Protei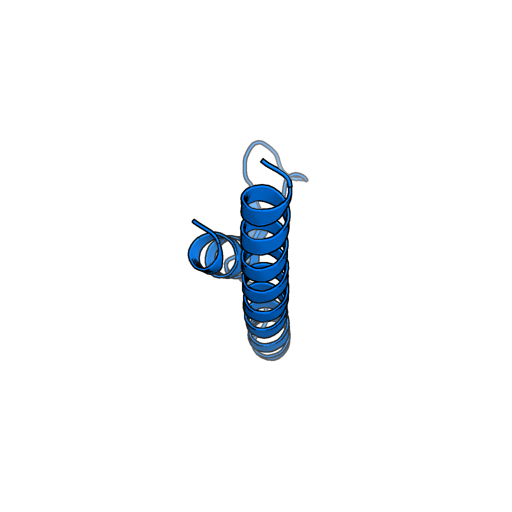n AF-A0A3M1R195-F1 (afdb_monomer_lite)

Structure (mmCIF, N/CA/C/O backbone):
data_AF-A0A3M1R195-F1
#
_entry.id   AF-A0A3M1R195-F1
#
loop_
_atom_site.group_PDB
_atom_site.id
_atom_site.type_symbol
_atom_site.label_atom_id
_atom_site.label_alt_id
_atom_site.label_comp_id
_atom_site.label_asym_id
_atom_site.label_entity_id
_atom_site.label_seq_id
_atom_site.pdbx_PDB_ins_code
_atom_site.Cartn_x
_atom_site.Cartn_y
_atom_site.Cartn_z
_atom_site.occupancy
_atom_site.B_iso_or_equiv
_atom_site.auth_seq_id
_atom_site.auth_comp_id
_atom_site.auth_asym_id
_atom_site.auth_atom_id
_atom_site.pdbx_PDB_model_num
ATOM 1 N N . MET A 1 1 ? -21.013 6.217 18.289 1.00 75.00 1 MET A N 1
ATOM 2 C CA . MET A 1 1 ? -20.184 7.208 17.577 1.00 75.00 1 MET A CA 1
ATOM 3 C C . MET A 1 1 ? -18.716 7.151 17.982 1.00 75.00 1 MET A C 1
ATOM 5 O O . MET A 1 1 ? -17.919 6.747 17.156 1.00 75.00 1 MET A O 1
ATOM 9 N N . GLU A 1 2 ? -18.316 7.485 19.217 1.00 87.94 2 GLU A N 1
ATOM 10 C CA . GLU A 1 2 ? -16.882 7.460 19.593 1.00 87.94 2 GLU A CA 1
ATOM 11 C C . GLU A 1 2 ? -16.261 6.051 19.536 1.00 87.94 2 GLU A C 1
ATOM 13 O O . GLU A 1 2 ? -15.178 5.873 18.987 1.00 87.94 2 GLU A O 1
ATOM 18 N N . ALA A 1 3 ? -16.983 5.035 20.021 1.00 90.12 3 ALA A N 1
ATOM 19 C CA . ALA A 1 3 ? -16.536 3.642 19.950 1.00 90.12 3 ALA A CA 1
ATOM 20 C C . ALA A 1 3 ? -16.386 3.131 18.503 1.00 90.12 3 ALA A C 1
ATOM 22 O O . ALA A 1 3 ? -15.404 2.471 18.191 1.00 90.12 3 ALA A O 1
ATOM 23 N N . GLU A 1 4 ? -17.314 3.493 17.613 1.00 94.25 4 GLU A N 1
ATOM 24 C CA . GLU A 1 4 ? -17.290 3.100 16.193 1.00 94.25 4 GLU A CA 1
ATOM 25 C C . GLU A 1 4 ? -16.130 3.768 15.444 1.00 94.25 4 GLU A C 1
ATOM 27 O O . GLU A 1 4 ? -15.474 3.142 14.619 1.00 94.25 4 GLU A O 1
ATOM 32 N N . LEU A 1 5 ? -15.834 5.034 15.757 1.00 97.06 5 LEU A N 1
ATOM 33 C CA . LEU A 1 5 ? -14.679 5.733 15.189 1.00 97.06 5 LEU A CA 1
ATOM 34 C C . LEU A 1 5 ? -13.356 5.134 15.675 1.00 97.06 5 LEU A C 1
ATOM 36 O O . LEU A 1 5 ? -12.402 5.058 14.904 1.00 97.06 5 LEU A O 1
ATOM 40 N N . LYS A 1 6 ? -13.297 4.690 16.935 1.00 97.38 6 LYS A N 1
ATOM 41 C CA . LYS A 1 6 ? -12.122 4.002 17.477 1.00 97.38 6 LYS A CA 1
ATOM 42 C C . LYS A 1 6 ? -11.894 2.654 16.792 1.00 97.38 6 LYS A C 1
ATOM 44 O O . LYS A 1 6 ? -10.769 2.363 16.405 1.00 97.38 6 LYS A O 1
ATOM 49 N N . GLU A 1 7 ? -12.949 1.871 16.597 1.00 97.56 7 GLU A N 1
ATOM 50 C CA . GLU A 1 7 ? -12.872 0.602 15.867 1.00 97.56 7 GLU A CA 1
ATOM 51 C C . GLU A 1 7 ? -12.428 0.819 14.413 1.00 97.56 7 GLU A C 1
ATOM 53 O O . GLU A 1 7 ? -11.501 0.165 13.939 1.00 97.56 7 GLU A O 1
ATOM 58 N N . ALA A 1 8 ? -13.014 1.803 13.724 1.00 97.25 8 ALA A N 1
ATOM 59 C CA . ALA A 1 8 ? -12.610 2.159 12.366 1.00 97.25 8 ALA A CA 1
ATOM 60 C C . ALA A 1 8 ? -11.132 2.582 12.285 1.00 97.25 8 ALA A C 1
ATOM 62 O O . ALA A 1 8 ? -10.445 2.231 11.325 1.00 97.25 8 ALA A O 1
ATOM 63 N N . LEU A 1 9 ? -10.624 3.299 13.294 1.00 97.69 9 LEU A N 1
ATOM 64 C CA . LEU A 1 9 ? -9.211 3.668 13.382 1.00 97.69 9 LEU A CA 1
ATOM 65 C C . LEU A 1 9 ? -8.313 2.439 13.564 1.00 97.69 9 LEU A C 1
ATOM 67 O O . LEU A 1 9 ? -7.322 2.308 12.851 1.00 97.69 9 LEU A O 1
ATOM 71 N N . GLU A 1 10 ?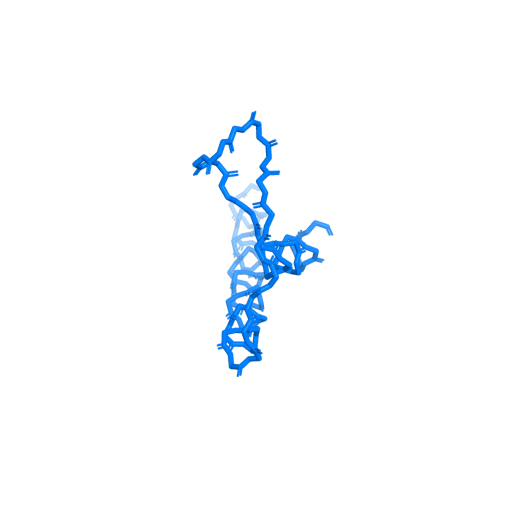 -8.659 1.526 14.473 1.00 98.12 10 GLU A N 1
ATOM 72 C CA . GLU A 1 10 ? -7.889 0.296 14.701 1.00 98.12 10 GLU A CA 1
ATOM 73 C C . GLU A 1 10 ? -7.809 -0.563 13.426 1.00 98.12 10 GLU A C 1
ATOM 75 O O . GLU A 1 10 ? -6.734 -1.065 13.078 1.00 98.12 10 GLU A O 1
ATOM 80 N N . VAL A 1 11 ? -8.914 -0.662 12.678 1.00 97.81 11 VAL A N 1
ATOM 81 C CA . VAL A 1 11 ? -8.949 -1.323 11.364 1.00 97.81 11 VAL A CA 1
ATOM 82 C C . VAL A 1 11 ? -8.049 -0.597 10.363 1.00 97.81 11 VAL A C 1
ATOM 84 O O . VAL A 1 11 ? -7.197 -1.232 9.739 1.00 97.81 11 VAL A O 1
ATOM 87 N N . ALA A 1 12 ? -8.182 0.725 10.231 1.00 97.88 12 ALA A N 1
ATOM 88 C CA . ALA A 1 12 ? -7.386 1.515 9.294 1.00 97.88 12 ALA A CA 1
ATOM 89 C C . ALA A 1 12 ? -5.877 1.414 9.578 1.00 97.88 12 ALA A C 1
ATOM 91 O O . ALA A 1 12 ? -5.081 1.261 8.652 1.00 97.88 12 ALA A O 1
ATOM 92 N N . GLU A 1 13 ? -5.470 1.434 10.849 1.00 98.44 13 GLU A N 1
ATOM 93 C CA . GLU A 1 13 ? -4.075 1.225 11.242 1.00 98.44 13 GLU A CA 1
ATOM 94 C C . GLU A 1 13 ? -3.572 -0.176 10.878 1.00 98.44 13 GLU A C 1
ATOM 96 O O . GLU A 1 13 ? -2.436 -0.332 10.423 1.00 98.44 13 GLU A O 1
ATOM 101 N N . GLY A 1 14 ? -4.400 -1.205 11.081 1.00 98.31 14 GLY A N 1
ATOM 102 C CA . GLY A 1 14 ? -4.086 -2.578 10.689 1.00 98.31 14 GLY A CA 1
ATOM 103 C C . GLY A 1 14 ? -3.851 -2.705 9.184 1.00 98.31 14 GLY A C 1
ATOM 104 O O . GLY A 1 14 ? -2.813 -3.223 8.765 1.00 98.31 14 GLY A O 1
ATOM 105 N N . LEU A 1 15 ? -4.770 -2.161 8.384 1.00 98.25 15 LEU A N 1
ATOM 106 C CA . LEU A 1 15 ? -4.683 -2.145 6.922 1.00 98.25 15 LEU A CA 1
ATOM 107 C C . LEU A 1 15 ? -3.458 -1.361 6.436 1.00 98.25 15 LEU A C 1
ATOM 109 O O . LEU A 1 15 ? -2.727 -1.842 5.573 1.00 98.25 15 LEU A O 1
ATOM 113 N N . ALA A 1 16 ? -3.165 -0.205 7.039 1.00 98.38 16 ALA A N 1
ATOM 114 C CA . ALA A 1 16 ? -1.992 0.595 6.691 1.00 98.38 16 ALA A CA 1
ATOM 115 C C . ALA A 1 16 ? -0.675 -0.156 6.956 1.00 98.38 16 ALA A C 1
ATOM 117 O O . ALA A 1 16 ? 0.240 -0.119 6.129 1.00 98.38 16 ALA A O 1
ATOM 118 N N . ARG A 1 17 ? -0.572 -0.882 8.081 1.00 98.56 17 ARG A N 1
ATOM 119 C CA . ARG A 1 17 ? 0.600 -1.730 8.367 1.00 98.56 17 ARG A CA 1
ATOM 120 C C . ARG A 1 17 ? 0.726 -2.876 7.363 1.00 98.56 17 ARG A C 1
ATOM 122 O O . ARG A 1 17 ? 1.834 -3.147 6.908 1.00 98.56 17 ARG A O 1
ATOM 129 N N . ALA A 1 18 ? -0.381 -3.530 7.015 1.00 98.19 18 ALA A N 1
ATOM 130 C CA . ALA A 1 18 ? -0.386 -4.634 6.058 1.00 98.19 18 ALA A CA 1
ATOM 131 C C . ALA A 1 18 ? 0.013 -4.173 4.644 1.00 98.19 18 ALA A C 1
ATOM 133 O O . ALA A 1 18 ? 0.899 -4.769 4.035 1.00 98.19 18 ALA A O 1
ATOM 134 N N . ALA A 1 19 ? -0.553 -3.063 4.163 1.00 98.31 19 ALA A N 1
ATOM 135 C CA . ALA A 1 19 ? -0.185 -2.468 2.881 1.00 98.31 19 ALA A CA 1
ATOM 136 C C . ALA A 1 19 ? 1.295 -2.042 2.861 1.00 98.31 19 ALA A C 1
ATOM 138 O O . ALA A 1 19 ? 2.007 -2.293 1.891 1.00 98.31 19 ALA A O 1
ATOM 139 N N . GLY A 1 20 ? 1.799 -1.468 3.961 1.00 97.81 20 GLY A N 1
ATOM 140 C CA . GLY A 1 20 ? 3.219 -1.138 4.105 1.00 97.81 20 GLY A CA 1
ATOM 141 C C . GLY A 1 20 ? 4.140 -2.363 4.045 1.00 97.81 20 GLY A C 1
ATOM 142 O O . GLY A 1 20 ? 5.214 -2.295 3.448 1.00 97.81 20 GLY A O 1
ATOM 143 N N . ALA A 1 21 ? 3.725 -3.493 4.622 1.00 97.75 21 ALA A N 1
ATOM 144 C CA . ALA A 1 21 ? 4.475 -4.744 4.538 1.00 97.75 21 ALA A CA 1
ATOM 145 C C . ALA A 1 21 ? 4.535 -5.283 3.098 1.00 97.75 21 ALA A C 1
ATOM 147 O O . ALA A 1 21 ? 5.609 -5.691 2.654 1.00 97.75 21 ALA A O 1
ATOM 148 N N . GLU A 1 22 ? 3.426 -5.218 2.357 1.00 96.88 22 GLU A N 1
ATOM 149 C CA . GLU A 1 22 ? 3.381 -5.599 0.939 1.00 96.88 22 GLU A CA 1
ATOM 150 C C . GLU A 1 22 ? 4.311 -4.712 0.096 1.00 96.88 22 GLU A C 1
ATOM 152 O O . GLU A 1 22 ? 5.137 -5.221 -0.660 1.00 96.88 22 GLU A O 1
ATOM 157 N N . LEU A 1 23 ? 4.277 -3.389 0.293 1.00 97.12 23 LEU A N 1
ATOM 158 C CA . LEU A 1 23 ? 5.176 -2.455 -0.399 1.00 97.12 23 LEU A CA 1
ATOM 159 C C . LEU A 1 23 ? 6.659 -2.769 -0.146 1.00 97.12 23 LEU A C 1
ATOM 161 O O . LEU A 1 23 ? 7.471 -2.719 -1.072 1.00 97.12 23 LEU A O 1
ATOM 165 N N . LEU A 1 24 ? 7.023 -3.110 1.094 1.00 97.06 24 LEU A N 1
ATOM 166 C CA . LEU A 1 24 ? 8.395 -3.494 1.441 1.00 97.06 24 LEU A CA 1
ATOM 167 C C . LEU A 1 24 ? 8.823 -4.801 0.770 1.00 97.06 24 LEU A C 1
ATOM 169 O O . LEU A 1 24 ? 9.990 -4.937 0.399 1.00 97.06 24 LEU A O 1
ATOM 173 N N . GLU A 1 25 ? 7.913 -5.761 0.628 1.00 95.12 25 GLU A N 1
ATOM 174 C CA . GLU A 1 25 ? 8.191 -7.017 -0.066 1.00 95.12 25 GLU A CA 1
ATO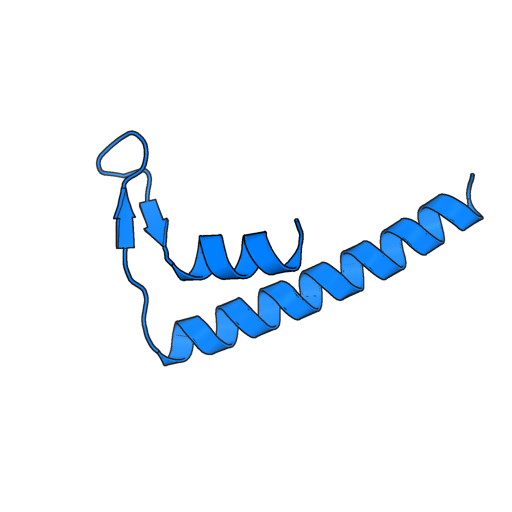M 175 C C . GLU A 1 25 ? 8.371 -6.789 -1.572 1.00 95.12 25 GLU A C 1
ATOM 177 O O . GLU A 1 25 ? 9.342 -7.270 -2.160 1.00 95.12 25 GLU A O 1
ATOM 182 N N . GLN A 1 26 ? 7.512 -5.976 -2.187 1.00 95.19 26 GLN A N 1
ATOM 183 C CA . GLN A 1 26 ? 7.632 -5.605 -3.600 1.00 95.19 26 GLN A CA 1
ATOM 184 C C . GLN A 1 26 ? 8.928 -4.831 -3.877 1.00 95.19 26 GLN A C 1
ATOM 186 O O . GLN A 1 26 ? 9.633 -5.119 -4.842 1.00 95.19 26 GLN A O 1
ATOM 191 N N . ALA A 1 27 ? 9.331 -3.926 -2.977 1.00 94.06 27 ALA A N 1
ATOM 192 C CA . ALA A 1 27 ? 10.585 -3.181 -3.103 1.00 94.06 27 ALA A CA 1
ATOM 193 C C . ALA A 1 27 ? 11.828 -4.088 -3.183 1.00 94.06 27 ALA A C 1
ATOM 195 O O . ALA A 1 27 ? 12.819 -3.723 -3.815 1.00 94.06 27 ALA A O 1
ATOM 196 N N . ARG A 1 28 ? 11.785 -5.283 -2.577 1.00 95.00 28 ARG A N 1
ATOM 197 C CA . ARG A 1 28 ? 12.868 -6.281 -2.664 1.00 95.00 28 ARG A CA 1
ATOM 198 C C . ARG A 1 28 ? 12.898 -7.009 -4.008 1.00 95.00 28 ARG A C 1
ATOM 200 O O . ARG A 1 28 ? 13.956 -7.487 -4.406 1.00 95.00 28 ARG A O 1
ATOM 207 N N . ARG A 1 29 ? 11.750 -7.119 -4.679 1.00 92.44 29 ARG A N 1
ATOM 208 C CA . ARG A 1 29 ? 11.571 -7.827 -5.958 1.00 92.44 29 ARG A CA 1
ATOM 209 C C . ARG A 1 29 ? 11.765 -6.905 -7.166 1.00 92.44 29 ARG A C 1
ATOM 211 O O . ARG A 1 29 ? 12.132 -7.384 -8.236 1.00 92.44 29 ARG A O 1
ATOM 218 N N . GLY A 1 30 ? 11.590 -5.598 -6.969 1.00 92.44 30 GLY A N 1
ATOM 219 C CA . GLY A 1 30 ? 11.566 -4.590 -8.028 1.00 92.44 30 GLY A CA 1
ATOM 220 C C . GLY A 1 30 ? 10.140 -4.311 -8.507 1.00 92.44 30 GLY A 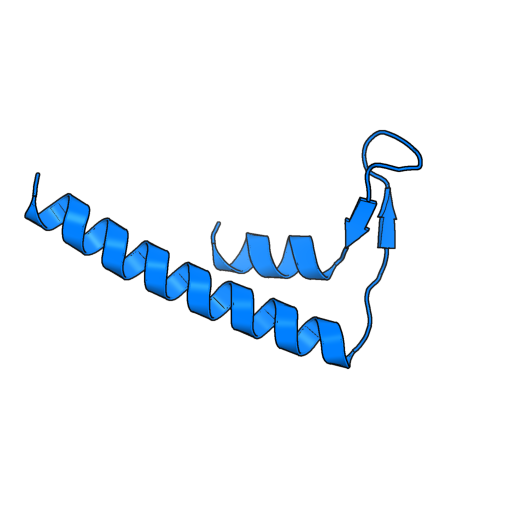C 1
ATOM 221 O O . GLY A 1 30 ? 9.226 -5.075 -8.218 1.00 92.44 30 GLY A O 1
ATOM 222 N N . PHE A 1 31 ? 9.956 -3.203 -9.230 1.00 95.19 31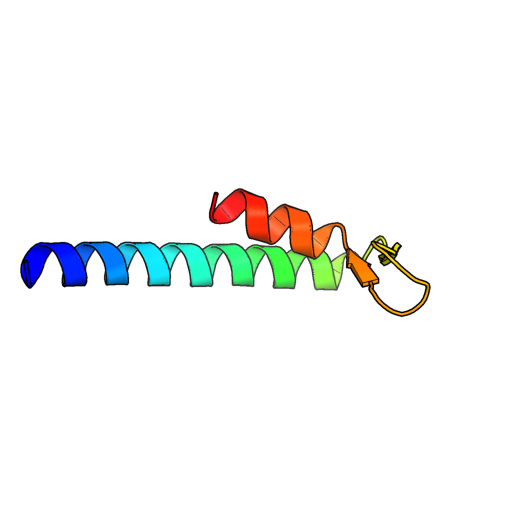 PHE A N 1
ATOM 223 C CA . PHE A 1 31 ? 8.633 -2.710 -9.624 1.00 95.19 31 PHE A CA 1
ATOM 224 C C . PHE A 1 31 ? 8.391 -2.822 -11.127 1.00 95.19 31 PHE A C 1
ATOM 226 O O . PHE A 1 31 ? 9.241 -2.426 -11.934 1.00 95.19 31 PHE A O 1
ATOM 233 N N . ALA A 1 32 ? 7.194 -3.266 -11.504 1.00 94.88 32 ALA A N 1
ATOM 234 C CA . ALA A 1 32 ? 6.688 -3.131 -12.862 1.00 94.88 32 ALA A CA 1
ATOM 235 C C . ALA A 1 32 ? 6.011 -1.763 -13.023 1.00 94.88 32 ALA A C 1
ATOM 237 O O . ALA A 1 32 ? 4.888 -1.553 -12.567 1.00 94.88 32 ALA A O 1
ATOM 238 N N . VAL A 1 33 ? 6.700 -0.825 -13.676 1.00 95.06 33 VAL A N 1
ATOM 239 C CA . VAL A 1 33 ? 6.217 0.551 -13.860 1.00 95.06 33 VAL A CA 1
ATOM 240 C C . VAL A 1 33 ? 5.346 0.661 -15.112 1.00 95.06 33 VAL A C 1
ATOM 242 O O . VAL A 1 33 ? 5.745 0.262 -16.206 1.00 95.06 33 VAL A O 1
ATOM 245 N N . ALA A 1 34 ? 4.177 1.268 -14.958 1.00 94.44 34 ALA A N 1
ATOM 246 C CA . ALA A 1 34 ? 3.289 1.705 -16.023 1.00 94.44 34 ALA A CA 1
ATOM 247 C C . ALA A 1 34 ? 2.966 3.197 -15.858 1.00 94.44 34 ALA A C 1
ATOM 249 O O . ALA A 1 34 ? 3.223 3.798 -14.816 1.00 94.44 34 ALA A O 1
ATOM 250 N N . THR A 1 35 ? 2.382 3.800 -16.887 1.00 94.94 35 THR A N 1
ATOM 251 C CA . THR A 1 35 ? 1.836 5.158 -16.836 1.00 94.94 35 THR A CA 1
ATOM 252 C C . THR A 1 35 ? 0.312 5.101 -16.848 1.00 94.94 35 THR A C 1
ATOM 254 O O . THR A 1 35 ? -0.279 4.234 -17.494 1.00 94.94 35 THR A O 1
ATOM 257 N N . LYS A 1 36 ? -0.338 6.013 -16.124 1.00 90.62 36 LYS A N 1
ATOM 258 C CA . LYS A 1 36 ? -1.793 6.179 -16.148 1.00 90.62 36 LYS A CA 1
ATOM 259 C C . LYS A 1 36 ? -2.173 7.135 -17.281 1.00 90.62 36 LYS A C 1
ATOM 261 O O . LYS A 1 36 ? -2.346 6.706 -18.416 1.00 90.62 36 LYS A O 1
ATOM 266 N N . GLN A 1 37 ? -2.299 8.433 -16.995 1.00 91.06 37 GLN A N 1
ATOM 267 C CA . GLN A 1 37 ? -2.842 9.403 -17.953 1.00 91.06 37 GLN A CA 1
ATOM 268 C C . GLN A 1 37 ? -1.783 10.029 -18.868 1.00 91.06 37 GLN A C 1
ATOM 270 O O . GLN A 1 37 ? -2.097 10.464 -19.974 1.00 91.06 37 GLN A O 1
ATOM 275 N N . ASN A 1 38 ? -0.533 10.115 -18.415 1.00 91.31 38 ASN A N 1
ATOM 276 C CA . ASN A 1 38 ? 0.557 10.743 -19.157 1.00 91.31 38 ASN A CA 1
ATOM 277 C C . ASN A 1 38 ? 1.917 10.149 -18.751 1.00 91.31 38 ASN A C 1
ATOM 279 O O . ASN A 1 38 ? 2.002 9.330 -17.841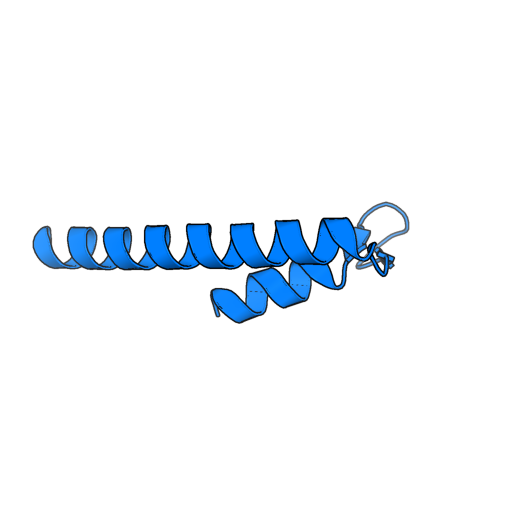 1.00 91.31 38 ASN A O 1
ATOM 283 N N . ALA A 1 39 ? 2.987 10.569 -19.430 1.00 90.19 39 ALA A N 1
ATOM 284 C CA . ALA A 1 39 ? 4.321 9.984 -19.284 1.00 90.19 39 ALA A CA 1
ATOM 285 C C . ALA A 1 39 ? 4.977 10.166 -17.899 1.00 90.19 39 ALA A C 1
ATOM 287 O O . ALA A 1 39 ? 5.976 9.506 -17.627 1.00 90.19 39 ALA A O 1
ATOM 288 N N . ILE A 1 40 ? 4.448 11.047 -17.043 1.00 91.88 40 ILE A N 1
ATOM 289 C CA . ILE A 1 40 ? 4.979 11.300 -15.693 1.00 91.88 40 ILE A CA 1
ATOM 290 C C . ILE A 1 40 ? 4.059 10.786 -14.577 1.00 91.88 40 ILE A C 1
ATOM 292 O O . ILE A 1 40 ? 4.471 10.735 -13.422 1.00 91.88 40 ILE A O 1
ATOM 296 N N . ASP A 1 41 ? 2.829 10.398 -14.911 1.00 95.50 41 ASP A N 1
ATOM 297 C CA . ASP A 1 41 ? 1.849 9.834 -13.984 1.00 95.50 41 ASP A CA 1
ATOM 298 C C . ASP A 1 41 ? 2.057 8.321 -13.884 1.00 95.50 41 ASP A C 1
ATOM 300 O O . ASP A 1 41 ? 1.457 7.540 -14.627 1.00 95.50 41 ASP A O 1
ATOM 304 N N . LEU A 1 42 ? 2.996 7.923 -13.026 1.00 96.00 42 LEU A N 1
ATOM 305 C CA . LEU A 1 42 ? 3.423 6.536 -12.875 1.00 96.00 42 LEU A CA 1
ATOM 306 C C . LEU A 1 42 ? 2.507 5.746 -11.934 1.00 96.00 42 LEU A C 1
ATOM 308 O O . LEU A 1 42 ? 1.905 6.272 -11.001 1.00 96.00 42 LEU A O 1
ATOM 312 N N . VAL A 1 43 ? 2.445 4.443 -12.175 1.00 96.88 43 VAL A N 1
ATOM 313 C CA . VAL A 1 43 ? 1.841 3.449 -11.292 1.00 96.88 43 VAL A CA 1
ATOM 314 C C . VAL A 1 43 ? 2.641 2.167 -11.374 1.00 96.88 43 VAL A C 1
ATOM 316 O O . VAL A 1 43 ? 3.175 1.825 -12.427 1.00 96.88 43 VAL A O 1
ATOM 319 N N . THR A 1 44 ? 2.702 1.443 -10.275 1.00 97.00 44 THR A N 1
ATOM 320 C CA . THR A 1 44 ? 3.392 0.168 -10.177 1.00 97.00 44 THR A CA 1
ATOM 321 C C . THR A 1 44 ? 2.422 -0.961 -9.860 1.00 97.00 44 THR A C 1
ATOM 323 O O . THR A 1 44 ? 1.276 -0.758 -9.450 1.00 97.00 44 THR A O 1
ATOM 326 N N . ASP A 1 45 ? 2.884 -2.184 -10.067 1.00 95.81 45 ASP A N 1
ATOM 327 C CA . ASP A 1 45 ? 2.277 -3.379 -9.493 1.00 95.81 45 ASP A CA 1
ATOM 328 C C . ASP A 1 45 ? 2.200 -3.321 -7.960 1.00 95.81 45 ASP A C 1
ATOM 330 O O . ASP A 1 45 ? 1.203 -3.768 -7.394 1.00 95.81 45 ASP A O 1
ATOM 334 N N . ALA A 1 46 ? 3.178 -2.697 -7.301 1.00 96.88 46 ALA A N 1
ATOM 335 C CA . ALA A 1 46 ? 3.164 -2.496 -5.855 1.00 96.88 46 ALA A CA 1
ATOM 336 C C . ALA A 1 46 ? 2.023 -1.580 -5.381 1.00 96.88 46 ALA A C 1
ATOM 338 O O . ALA A 1 46 ? 1.399 -1.882 -4.366 1.00 96.88 46 ALA A O 1
ATOM 339 N N . ASP A 1 47 ? 1.689 -0.521 -6.129 1.00 96.62 47 ASP A N 1
ATOM 340 C CA . ASP A 1 47 ? 0.535 0.337 -5.812 1.00 96.62 47 ASP A CA 1
ATOM 341 C C . ASP A 1 47 ? -0.772 -0.467 -5.829 1.00 96.62 47 ASP A C 1
ATOM 343 O O . ASP A 1 47 ? -1.590 -0.357 -4.919 1.00 96.62 47 ASP A O 1
ATOM 347 N N . ARG A 1 48 ? -0.945 -1.331 -6.839 1.00 95.69 48 ARG A N 1
ATOM 348 C CA . ARG A 1 48 ? -2.139 -2.182 -6.975 1.00 95.69 48 ARG A CA 1
ATOM 349 C C . ARG A 1 48 ? -2.209 -3.251 -5.890 1.00 95.69 48 ARG A C 1
ATOM 351 O O . ARG A 1 48 ? -3.291 -3.542 -5.391 1.00 95.69 48 ARG A O 1
ATOM 358 N N . ALA A 1 49 ? -1.068 -3.843 -5.537 1.00 95.06 49 ALA A N 1
ATOM 359 C CA . ALA A 1 49 ? -0.990 -4.831 -4.467 1.00 95.06 49 ALA A CA 1
ATOM 360 C C . ALA A 1 49 ? -1.341 -4.204 -3.109 1.00 95.06 49 ALA A C 1
ATOM 362 O O . ALA A 1 49 ? -2.130 -4.774 -2.361 1.00 95.06 49 ALA A O 1
ATOM 363 N N . ALA A 1 50 ? -0.826 -3.004 -2.824 1.00 96.81 50 ALA A N 1
ATOM 364 C CA . ALA A 1 50 ? -1.147 -2.262 -1.610 1.00 96.81 50 ALA A CA 1
ATOM 365 C C . ALA A 1 50 ? -2.624 -1.832 -1.558 1.00 96.81 50 ALA A C 1
ATOM 367 O O . ALA A 1 50 ? -3.249 -1.931 -0.506 1.00 96.81 50 ALA A O 1
ATOM 368 N N . GLU A 1 51 ? -3.203 -1.400 -2.682 1.00 96.81 51 GLU A N 1
ATOM 369 C CA . GLU A 1 51 ? -4.629 -1.064 -2.780 1.00 96.81 51 GLU A CA 1
ATOM 370 C C . GLU A 1 51 ? -5.524 -2.280 -2.496 1.00 96.81 51 GLU A C 1
ATOM 372 O O . GLU A 1 51 ? -6.465 -2.171 -1.714 1.00 96.81 51 GLU A O 1
ATOM 377 N N . ALA A 1 52 ? -5.187 -3.456 -3.037 1.00 95.94 52 ALA A N 1
ATOM 378 C CA . ALA A 1 52 ? -5.936 -4.698 -2.814 1.00 95.94 52 ALA A CA 1
ATOM 379 C C . ALA A 1 52 ? -5.903 -5.201 -1.358 1.00 95.94 52 ALA A C 1
ATOM 381 O O . ALA A 1 52 ? -6.693 -6.064 -0.987 1.00 95.94 52 ALA A O 1
ATOM 382 N N . VAL A 1 53 ? -4.983 -4.695 -0.529 1.00 95.69 53 VAL A N 1
ATOM 383 C CA . VAL A 1 53 ? -4.983 -4.969 0.916 1.00 95.69 53 VAL A CA 1
ATOM 384 C C . VAL A 1 53 ? -6.054 -4.145 1.632 1.00 95.69 53 VAL A C 1
ATOM 386 O O . VAL A 1 53 ? -6.553 -4.573 2.669 1.00 95.69 53 VAL A O 1
ATOM 389 N N . VAL A 1 54 ? -6.391 -2.966 1.108 1.00 93.75 54 VAL A N 1
ATOM 390 C CA . VAL A 1 54 ? -7.263 -1.980 1.761 1.00 93.75 54 VAL A CA 1
ATOM 391 C C . VAL A 1 54 ? -8.712 -2.058 1.259 1.00 93.75 54 VAL A C 1
ATOM 393 O O . VAL A 1 54 ? -9.619 -1.748 2.035 1.00 93.75 54 VAL A O 1
ATOM 396 N N . VAL A 1 55 ? -8.926 -2.433 -0.010 1.00 89.25 55 VAL A N 1
ATOM 397 C CA . VAL A 1 55 ? -10.221 -2.389 -0.727 1.00 89.25 55 VAL A CA 1
ATOM 398 C C . VAL A 1 55 ? -10.858 -3.766 -0.892 1.00 89.25 55 VAL A C 1
ATOM 400 O O . VAL A 1 55 ? -10.131 -4.721 -1.238 1.00 89.25 55 VAL A O 1
#

Secondary structure (DSSP, 8-state):
-HHHHHHHHHHHHHHHHHHHHHHHHHHHH---EEESSSTT-EEEHHHHHHHHHH-

Sequence (55 aa):
MEAELKEALEVAEGLARAAGAELLEQARRGFAVATKQNAIDLVTDADRAAEAVVV

Foldseek 3Di:
DVVVVVVVVVVVVVLVVVLVVLLVVCVVVDWDWDADPDPVRIDTPSNVVSVVSVD

Radius of gyration: 14.61 Å; chains: 1; bounding box: 33×19×39 Å

pLDDT: mean 95.1, std 3.79, range [75.0, 98.56]